Protein AF-A0A534MV25-F1 (afdb_monomer_lite)

Foldseek 3Di:
DDDDDDDDDPLVVLLVLLVVLLVVLVVLLVVLVVVVFDQPQLVVLSVQLVVCSVVSVSVSNNVSSVVSNVSSVVSVVVVD

Secondary structure (DSSP, 8-state):
---------HHHHHHHHHHHHHHHHHHHHHHHHHTT---HHHHHHHHHHHHHHHTT-HHHHHHHHHHHHHHHHHHHHTT-

pLDDT: mean 82.11, std 15.7, range [40.03, 95.44]

Radius of gyration: 16.5 Å; chains: 1; bounding box: 47×24×53 Å

Structure (mmCIF, N/CA/C/O backbone):
data_AF-A0A534MV25-F1
#
_entry.id   AF-A0A534MV25-F1
#
loop_
_atom_site.group_PDB
_atom_site.id
_atom_site.type_symbol
_atom_site.label_atom_id
_atom_site.label_alt_id
_atom_site.label_comp_id
_atom_site.label_asym_id
_atom_site.label_entity_id
_atom_site.label_seq_id
_atom_site.pdbx_PDB_ins_code
_atom_site.Cartn_x
_atom_site.Cartn_y
_atom_site.Cartn_z
_atom_site.occupancy
_atom_site.B_iso_or_equiv
_atom_site.auth_seq_id
_atom_site.auth_comp_id
_atom_site.auth_asym_id
_atom_site.auth_atom_id
_atom_site.pdbx_PDB_model_num
ATOM 1 N N . MET A 1 1 ? 24.539 18.453 -38.602 1.00 49.47 1 MET A N 1
ATOM 2 C CA . MET A 1 1 ? 24.478 17.296 -37.684 1.00 49.47 1 MET A CA 1
ATOM 3 C C . MET A 1 1 ? 23.008 16.952 -37.522 1.00 49.47 1 MET A C 1
ATOM 5 O O . MET A 1 1 ? 22.299 17.652 -36.814 1.00 49.47 1 MET A O 1
ATOM 9 N N . SER A 1 2 ? 22.531 16.007 -38.331 1.00 40.03 2 SER A N 1
ATOM 10 C CA . SER A 1 2 ? 21.119 15.623 -38.420 1.00 40.03 2 SER A CA 1
ATOM 11 C C . SER A 1 2 ? 20.676 14.891 -37.156 1.00 40.03 2 SER A C 1
ATOM 13 O O . SER A 1 2 ? 21.454 14.135 -36.579 1.00 40.03 2 SER A O 1
ATOM 15 N N . GLY A 1 3 ? 19.454 15.179 -36.713 1.00 62.72 3 GLY A N 1
ATOM 16 C CA . GLY A 1 3 ? 18.945 14.781 -35.409 1.00 62.72 3 GLY A CA 1
ATOM 17 C C . GLY A 1 3 ? 18.548 13.318 -35.258 1.00 62.72 3 GLY A C 1
ATOM 18 O O . GLY A 1 3 ? 18.361 12.596 -36.229 1.00 62.72 3 GLY A O 1
ATOM 19 N N . THR A 1 4 ? 18.322 12.957 -33.997 1.00 54.31 4 THR A N 1
ATOM 20 C CA . THR A 1 4 ? 17.422 11.886 -33.561 1.00 54.31 4 THR A CA 1
ATOM 21 C C . THR A 1 4 ? 16.850 12.274 -32.195 1.00 54.31 4 THR A C 1
ATOM 23 O O . THR A 1 4 ? 17.564 12.282 -31.197 1.00 54.31 4 THR A O 1
ATOM 26 N N . SER A 1 5 ? 15.576 12.673 -32.218 1.00 44.22 5 SER A N 1
ATOM 27 C CA . SER A 1 5 ? 14.495 12.333 -31.278 1.00 44.22 5 SER A CA 1
ATOM 28 C C . SER A 1 5 ? 14.893 12.120 -29.807 1.00 44.22 5 SER A C 1
ATOM 30 O O . SER A 1 5 ? 15.489 11.113 -29.463 1.00 44.22 5 SER A O 1
ATOM 32 N N . ALA A 1 6 ? 14.563 12.982 -28.844 1.00 53.44 6 ALA A N 1
ATOM 33 C CA . ALA A 1 6 ? 13.199 13.292 -28.409 1.00 53.44 6 ALA A CA 1
ATOM 34 C C . ALA A 1 6 ? 12.242 12.082 -28.369 1.00 53.44 6 ALA A C 1
ATOM 36 O O . ALA A 1 6 ? 11.119 12.214 -28.830 1.00 53.44 6 ALA A O 1
ATOM 37 N N . VAL A 1 7 ? 12.635 10.916 -27.836 1.00 53.75 7 VAL A N 1
ATOM 38 C CA . VAL A 1 7 ? 11.665 9.872 -27.443 1.00 53.75 7 VAL A CA 1
ATOM 39 C C . VAL A 1 7 ? 12.140 9.122 -26.189 1.00 53.75 7 VAL A C 1
ATOM 41 O O . VAL A 1 7 ? 13.228 8.561 -26.169 1.00 53.75 7 VAL A O 1
ATOM 44 N N . MET A 1 8 ? 11.236 9.069 -25.199 1.00 48.81 8 MET A N 1
ATOM 45 C CA . MET A 1 8 ? 11.107 8.080 -24.115 1.00 48.81 8 MET A CA 1
ATOM 46 C C . MET A 1 8 ? 11.652 8.439 -22.726 1.00 48.81 8 MET A C 1
ATOM 48 O O . MET A 1 8 ? 12.736 8.012 -22.370 1.00 48.81 8 MET A O 1
ATOM 52 N N . LEU A 1 9 ? 10.819 9.077 -21.891 1.00 46.09 9 LEU A N 1
ATOM 53 C CA . LEU A 1 9 ? 10.558 8.599 -20.518 1.00 46.09 9 LEU A CA 1
ATOM 54 C C . LEU A 1 9 ? 9.104 8.928 -20.075 1.00 46.09 9 LEU A C 1
ATOM 56 O O . LEU A 1 9 ? 8.901 9.741 -19.179 1.00 46.09 9 LEU A O 1
ATOM 60 N N . PRO A 1 10 ? 8.058 8.310 -20.664 1.00 52.88 10 PRO A N 1
ATOM 61 C CA . PRO A 1 10 ? 6.725 8.269 -20.042 1.00 52.88 10 PRO A CA 1
ATOM 62 C C . PRO A 1 10 ? 6.673 7.353 -18.796 1.00 52.88 10 PRO A C 1
ATOM 64 O O . PRO A 1 10 ? 5.722 7.401 -18.022 1.00 52.88 10 PRO A O 1
ATOM 67 N N . GLU A 1 11 ? 7.708 6.539 -18.569 1.00 52.62 11 GLU A N 1
ATOM 68 C CA . GLU A 1 11 ? 7.785 5.550 -17.483 1.00 52.62 11 GLU A CA 1
ATOM 69 C C . GLU A 1 11 ? 8.037 6.190 -16.106 1.00 52.62 11 GLU A C 1
ATOM 71 O O . GLU A 1 11 ? 7.466 5.760 -15.105 1.00 52.62 11 GLU A O 1
ATOM 76 N N . THR A 1 12 ? 8.853 7.249 -16.025 1.00 55.84 12 THR A N 1
ATOM 77 C CA . THR A 1 12 ? 9.212 7.886 -14.742 1.00 55.84 12 THR A CA 1
ATOM 78 C C . THR A 1 12 ? 8.018 8.565 -14.085 1.00 55.84 12 THR A C 1
ATOM 80 O O . THR A 1 12 ? 7.824 8.418 -12.879 1.00 55.84 12 THR A O 1
ATOM 83 N N . SER A 1 13 ? 7.166 9.219 -14.878 1.00 65.69 13 SER A N 1
ATOM 84 C CA . SER A 1 13 ? 5.938 9.843 -14.380 1.00 65.69 13 SER A CA 1
ATOM 85 C C . SER A 1 13 ? 4.986 8.804 -13.776 1.00 65.69 13 SER A C 1
ATOM 87 O O . SER A 1 13 ? 4.410 9.031 -12.710 1.00 65.69 13 SER A O 1
ATOM 89 N N . ASN A 1 14 ? 4.902 7.614 -14.382 1.00 75.12 14 ASN A N 1
ATOM 90 C CA . ASN A 1 14 ? 4.107 6.507 -13.852 1.00 75.12 14 ASN A CA 1
ATOM 91 C C . ASN A 1 14 ? 4.721 5.917 -12.572 1.00 75.12 14 ASN A C 1
ATOM 93 O O . ASN A 1 14 ? 3.990 5.635 -11.622 1.00 75.12 14 ASN A O 1
ATOM 97 N N . VAL A 1 15 ? 6.051 5.790 -12.497 1.00 85.75 15 VAL A N 1
ATOM 98 C CA . VAL A 1 15 ? 6.760 5.303 -11.298 1.00 85.75 15 VAL A CA 1
ATOM 99 C C . VAL A 1 15 ? 6.572 6.255 -10.116 1.00 85.75 15 VAL A C 1
ATOM 101 O O . VAL A 1 15 ? 6.267 5.816 -9.003 1.00 85.75 15 VAL A O 1
ATOM 104 N N . GLU A 1 16 ? 6.766 7.557 -10.330 1.00 86.81 16 GLU A N 1
ATOM 105 C CA . GLU A 1 16 ? 6.611 8.575 -9.287 1.00 86.81 16 GLU A CA 1
ATOM 106 C C . GLU A 1 16 ? 5.156 8.700 -8.838 1.00 86.81 16 GLU A C 1
ATOM 108 O O . GLU A 1 16 ? 4.885 8.749 -7.632 1.00 86.81 16 GLU A O 1
ATOM 113 N N . SER A 1 17 ? 4.216 8.645 -9.786 1.00 87.19 17 SER A N 1
ATOM 114 C CA . SER A 1 17 ? 2.781 8.612 -9.495 1.00 87.19 17 SER A CA 1
ATOM 115 C C . SER A 1 17 ? 2.419 7.387 -8.660 1.00 87.19 17 SER A C 1
ATOM 117 O O . SER A 1 17 ? 1.848 7.528 -7.579 1.00 87.19 17 SER A O 1
ATOM 119 N N . ALA A 1 18 ? 2.820 6.186 -9.086 1.00 89.56 18 ALA A N 1
ATOM 120 C CA . ALA A 1 18 ? 2.566 4.950 -8.349 1.00 89.56 18 ALA A CA 1
ATOM 121 C C . ALA A 1 18 ? 3.171 4.986 -6.943 1.00 89.56 18 ALA A C 1
ATOM 123 O O . ALA A 1 18 ? 2.526 4.598 -5.968 1.00 89.56 18 ALA A O 1
ATOM 124 N N . ARG A 1 19 ? 4.391 5.514 -6.800 1.00 90.62 19 ARG A N 1
ATOM 125 C CA . ARG A 1 19 ? 5.041 5.672 -5.495 1.00 90.62 19 ARG A CA 1
ATOM 126 C C . ARG A 1 19 ? 4.271 6.635 -4.591 1.00 90.62 19 ARG A C 1
ATOM 128 O O . ARG A 1 19 ? 4.120 6.352 -3.401 1.00 90.62 19 ARG A O 1
ATOM 135 N N . THR A 1 20 ? 3.796 7.750 -5.138 1.00 92.12 20 THR A N 1
ATOM 136 C CA . THR A 1 20 ? 3.012 8.755 -4.408 1.00 92.12 20 THR A CA 1
ATOM 137 C C . THR A 1 20 ? 1.687 8.169 -3.938 1.00 92.12 20 THR A C 1
ATOM 139 O O . THR A 1 20 ? 1.393 8.203 -2.742 1.00 92.12 20 THR A O 1
ATOM 142 N N . TRP A 1 21 ? 0.956 7.510 -4.838 1.00 91.44 21 TRP A N 1
ATOM 143 C CA . TRP A 1 21 ? -0.295 6.830 -4.518 1.00 91.44 21 TRP A CA 1
ATOM 144 C C . TRP A 1 21 ? -0.114 5.730 -3.469 1.00 91.44 21 TRP A C 1
ATOM 146 O O . TRP A 1 21 ? -0.881 5.670 -2.513 1.00 91.44 21 TRP A O 1
ATOM 156 N N . ILE A 1 22 ? 0.933 4.902 -3.567 1.00 93.06 22 ILE A N 1
ATOM 157 C CA . ILE A 1 22 ? 1.227 3.867 -2.561 1.00 93.06 22 ILE A CA 1
ATOM 158 C C . ILE A 1 22 ? 1.515 4.486 -1.187 1.00 93.06 22 ILE A C 1
ATOM 160 O O . ILE A 1 22 ? 1.067 3.946 -0.168 1.00 93.06 22 ILE A O 1
ATOM 164 N N . ARG A 1 23 ? 2.254 5.604 -1.122 1.00 93.88 23 ARG A N 1
ATOM 165 C CA . ARG A 1 23 ? 2.489 6.310 0.150 1.00 93.88 23 ARG A CA 1
ATOM 166 C C . ARG A 1 23 ? 1.187 6.852 0.725 1.00 93.88 23 ARG A C 1
ATOM 168 O O . ARG A 1 23 ? 0.918 6.613 1.899 1.00 93.88 23 ARG A O 1
ATOM 175 N N . GLN A 1 24 ? 0.377 7.514 -0.097 1.00 92.56 24 GLN A N 1
ATOM 176 C CA . GLN A 1 24 ? -0.912 8.064 0.316 1.00 92.56 24 GLN A CA 1
ATOM 177 C C . GLN A 1 24 ? -1.848 6.964 0.830 1.00 92.56 24 GLN A C 1
ATOM 179 O O . GLN A 1 24 ? -2.334 7.046 1.954 1.00 92.56 24 GLN A O 1
ATOM 184 N N . ALA A 1 25 ? -1.994 5.877 0.071 1.00 92.81 25 ALA A N 1
ATOM 185 C CA . ALA A 1 25 ? -2.734 4.681 0.462 1.00 92.81 25 ALA A CA 1
ATOM 186 C C . ALA A 1 25 ? -2.247 4.098 1.799 1.00 92.81 25 ALA A C 1
ATOM 188 O O . ALA A 1 25 ? -3.047 3.716 2.651 1.00 92.81 25 ALA A O 1
ATOM 189 N N . THR A 1 26 ? -0.928 4.055 2.010 1.00 93.69 26 THR A N 1
ATOM 190 C CA . THR A 1 26 ? -0.331 3.585 3.268 1.00 93.69 26 THR A CA 1
ATOM 191 C C . THR A 1 26 ? -0.678 4.505 4.443 1.00 93.69 26 THR A C 1
ATOM 193 O O . THR A 1 26 ? -0.951 4.003 5.534 1.00 93.69 26 THR A O 1
ATOM 196 N N . GLY A 1 27 ? -0.683 5.824 4.231 1.00 92.69 27 GLY A N 1
ATOM 197 C CA . GLY A 1 27 ? -1.095 6.813 5.230 1.00 92.69 27 GLY A CA 1
ATOM 198 C C . GLY A 1 27 ? -2.569 6.667 5.603 1.00 92.69 27 GLY A C 1
ATOM 199 O O . GLY A 1 27 ? -2.883 6.426 6.768 1.00 92.69 27 GLY A O 1
ATOM 200 N N . SER A 1 28 ? -3.460 6.676 4.606 1.00 90.56 28 SER A N 1
ATOM 201 C CA . SER A 1 28 ? -4.905 6.510 4.819 1.00 90.56 28 SER A CA 1
ATOM 202 C C . SER A 1 28 ? -5.243 5.194 5.521 1.00 90.56 28 SER A C 1
ATOM 204 O O . SER A 1 28 ? -6.106 5.162 6.396 1.00 90.56 28 SER A O 1
ATOM 206 N N . LEU A 1 29 ? -4.533 4.109 5.193 1.00 91.44 29 LEU A N 1
ATOM 207 C CA . LEU A 1 29 ? -4.719 2.819 5.852 1.00 91.44 29 LEU A CA 1
ATOM 208 C C . LEU A 1 29 ? -4.286 2.852 7.319 1.00 91.44 29 LEU A C 1
ATOM 210 O O . LEU A 1 29 ? -4.976 2.283 8.165 1.00 91.44 29 LEU A O 1
ATOM 214 N N . GLN A 1 30 ? -3.159 3.496 7.636 1.00 91.69 30 GLN A N 1
ATOM 215 C CA . GLN A 1 30 ? -2.712 3.651 9.022 1.00 91.69 30 GLN A CA 1
ATOM 216 C C . GLN A 1 30 ? -3.696 4.485 9.840 1.00 91.69 30 GLN A C 1
ATOM 218 O O . GLN A 1 30 ? -4.055 4.072 10.941 1.00 91.69 30 GLN A O 1
ATOM 223 N N . GLU A 1 31 ? -4.186 5.596 9.290 1.00 89.38 31 GLU A N 1
ATOM 224 C CA . GLU A 1 31 ? -5.216 6.407 9.941 1.00 89.38 31 GLU A CA 1
ATOM 225 C C . GLU A 1 31 ? -6.506 5.615 10.164 1.00 89.38 31 GLU A C 1
ATOM 227 O O . GLU A 1 31 ? -7.050 5.606 11.268 1.00 89.38 31 GLU A O 1
ATOM 232 N N . ALA A 1 32 ? -6.983 4.899 9.143 1.00 88.31 32 ALA A N 1
ATOM 233 C CA . ALA A 1 32 ? -8.181 4.080 9.257 1.00 88.31 32 ALA A CA 1
ATOM 234 C C . ALA A 1 32 ? -8.009 2.976 10.314 1.00 88.31 32 ALA A C 1
ATOM 236 O O . ALA A 1 32 ? -8.902 2.754 11.134 1.00 88.31 32 ALA A O 1
ATOM 237 N N . LYS A 1 33 ? -6.830 2.344 10.365 1.00 87.88 33 LYS A N 1
ATOM 238 C CA . LYS A 1 33 ? -6.485 1.353 11.390 1.00 87.88 33 LYS A CA 1
ATOM 239 C C . LYS A 1 33 ? -6.456 1.971 12.791 1.00 87.88 33 LYS A C 1
ATOM 241 O O . LYS A 1 33 ? -6.997 1.372 13.714 1.00 87.88 33 LYS A O 1
ATOM 246 N N . ALA A 1 34 ? -5.871 3.159 12.948 1.00 88.56 34 ALA A N 1
ATOM 247 C CA . ALA A 1 34 ? -5.827 3.881 14.221 1.00 88.56 34 ALA A CA 1
ATOM 248 C C . ALA A 1 34 ? -7.232 4.260 14.718 1.00 88.56 34 ALA A C 1
ATOM 250 O O . ALA A 1 34 ? -7.500 4.229 15.914 1.00 88.56 34 ALA A O 1
ATOM 251 N N . ARG A 1 35 ? -8.161 4.535 13.795 1.00 85.44 35 ARG A N 1
ATOM 252 C CA . ARG A 1 35 ? -9.580 4.781 14.097 1.00 85.44 35 ARG A CA 1
ATOM 253 C C . ARG A 1 35 ? -10.376 3.500 14.388 1.00 85.44 35 ARG A C 1
ATOM 255 O O . ARG A 1 35 ? -11.579 3.594 14.630 1.00 85.44 35 ARG A O 1
ATOM 262 N N . GLY A 1 36 ? -9.756 2.318 14.325 1.00 85.50 36 GLY A N 1
ATOM 263 C CA . GLY A 1 36 ? -10.420 1.025 14.515 1.00 85.50 36 GLY A CA 1
ATOM 264 C C . GLY A 1 36 ? -11.332 0.611 13.354 1.00 85.50 36 GLY A C 1
ATOM 265 O O . GLY A 1 36 ? -12.248 -0.181 13.551 1.00 85.50 36 GLY A O 1
ATOM 266 N N . LEU A 1 37 ? -11.133 1.165 12.151 1.00 85.75 37 LEU A N 1
ATOM 267 C CA . LEU A 1 37 ? -11.901 0.779 10.964 1.00 85.75 37 LEU A CA 1
ATOM 268 C C . LEU A 1 37 ? -11.454 -0.581 10.423 1.00 85.75 37 LEU A C 1
ATOM 270 O O . LEU A 1 37 ? -10.293 -0.981 10.554 1.00 85.75 37 LEU A O 1
ATOM 274 N N . ASN A 1 38 ? -12.373 -1.276 9.750 1.00 84.94 38 ASN A N 1
ATOM 275 C CA . ASN A 1 38 ? -12.051 -2.527 9.080 1.00 84.94 38 ASN A CA 1
ATOM 276 C C . ASN A 1 38 ? -11.210 -2.269 7.819 1.00 84.94 38 ASN A C 1
ATOM 278 O O . ASN A 1 38 ? -11.726 -2.025 6.732 1.00 84.94 38 ASN A O 1
ATOM 282 N N . VAL A 1 39 ? -9.891 -2.351 7.980 1.00 87.06 39 VAL A N 1
ATOM 283 C CA . VAL A 1 39 ? -8.909 -2.135 6.909 1.00 87.06 39 VAL A CA 1
ATOM 284 C C . VAL A 1 39 ? -8.440 -3.428 6.234 1.00 87.06 39 VAL A C 1
ATOM 286 O O . VAL A 1 39 ? -7.453 -3.396 5.502 1.00 87.06 39 VAL A O 1
ATOM 289 N N . HIS A 1 40 ? -9.088 -4.579 6.461 1.00 89.38 40 HIS A N 1
ATOM 290 C CA . HIS A 1 40 ? -8.628 -5.853 5.880 1.00 89.38 40 HIS A CA 1
ATOM 291 C C . HIS A 1 40 ? -8.585 -5.813 4.349 1.00 89.38 40 HIS A C 1
ATOM 293 O O . HIS A 1 40 ? -7.560 -6.147 3.751 1.00 89.38 40 HIS A O 1
ATOM 299 N N . VAL A 1 41 ? -9.664 -5.334 3.726 1.00 87.50 41 VAL A N 1
ATOM 300 C CA . VAL A 1 41 ? -9.771 -5.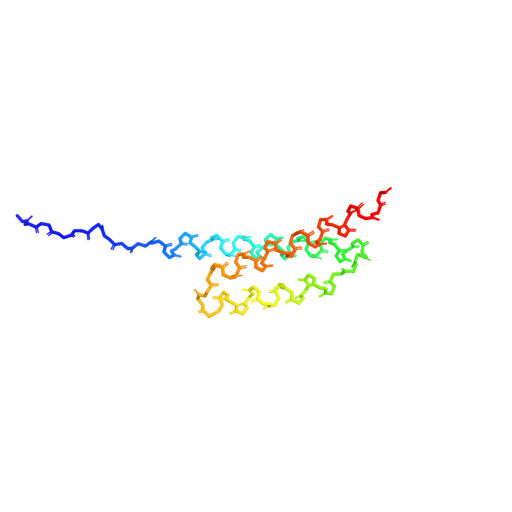217 2.263 1.00 87.50 41 VAL A CA 1
ATOM 301 C C . VAL A 1 41 ?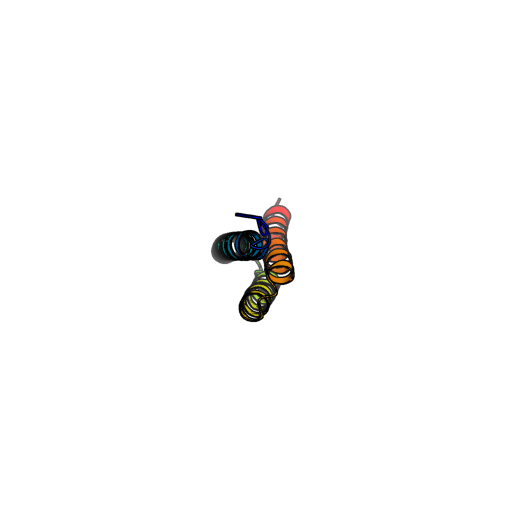 -8.746 -4.211 1.729 1.00 87.50 41 VAL A C 1
ATOM 303 O O . VAL A 1 41 ? -8.001 -4.507 0.796 1.00 87.50 41 VAL A O 1
ATOM 306 N N . ALA A 1 42 ? -8.618 -3.061 2.396 1.00 90.75 42 ALA A N 1
ATOM 307 C CA . ALA A 1 42 ? -7.636 -2.031 2.065 1.00 90.75 42 ALA A CA 1
ATOM 308 C C . ALA A 1 42 ? -6.187 -2.556 2.170 1.00 90.75 42 ALA A C 1
ATOM 310 O O . ALA A 1 42 ? -5.335 -2.261 1.335 1.00 90.75 42 ALA A O 1
ATOM 311 N N . LYS A 1 43 ? -5.884 -3.404 3.157 1.00 91.75 43 LYS A N 1
ATOM 312 C CA . LYS A 1 43 ? -4.550 -3.997 3.335 1.00 91.75 43 LYS A CA 1
ATOM 313 C C . LYS A 1 43 ? -4.217 -5.015 2.243 1.00 91.75 43 LYS A C 1
ATOM 315 O O . LYS A 1 43 ? -3.068 -5.069 1.788 1.00 91.75 43 LYS A O 1
ATOM 320 N N . ALA A 1 44 ? -5.202 -5.802 1.813 1.00 93.56 44 ALA A N 1
ATOM 321 C CA . ALA A 1 44 ? -5.047 -6.724 0.691 1.00 93.56 44 ALA A CA 1
ATOM 322 C C . ALA A 1 44 ? -4.759 -5.958 -0.613 1.00 93.56 44 ALA A C 1
ATOM 324 O O . ALA A 1 44 ? -3.772 -6.258 -1.288 1.00 93.56 44 ALA A O 1
ATOM 325 N N . ALA A 1 45 ? -5.528 -4.901 -0.894 1.00 92.62 45 ALA A N 1
ATOM 326 C CA . ALA A 1 45 ? -5.314 -4.033 -2.052 1.00 92.62 45 ALA A CA 1
ATOM 327 C C . ALA A 1 45 ? -3.936 -3.343 -2.020 1.00 92.62 45 ALA A C 1
ATOM 329 O O . ALA A 1 45 ? -3.213 -3.361 -3.013 1.00 92.62 45 ALA A O 1
ATOM 330 N N . LEU A 1 46 ? -3.482 -2.845 -0.861 1.00 93.62 46 LEU A N 1
ATOM 331 C CA . LEU A 1 46 ? -2.139 -2.256 -0.733 1.00 93.62 46 LEU A CA 1
ATOM 332 C C . LEU A 1 46 ? -1.023 -3.273 -1.019 1.00 93.62 46 LEU A C 1
ATOM 334 O O . LEU A 1 46 ? 0.031 -2.931 -1.560 1.00 93.62 46 LEU A O 1
ATOM 338 N N . THR A 1 47 ? -1.241 -4.536 -0.653 1.00 95.19 47 THR A N 1
ATOM 339 C CA . THR A 1 47 ? -0.303 -5.621 -0.966 1.00 95.19 47 THR A CA 1
ATOM 340 C C . THR A 1 47 ? -0.241 -5.872 -2.472 1.00 95.19 47 THR A C 1
ATOM 342 O O . THR A 1 47 ? 0.855 -6.041 -3.010 1.00 95.19 47 THR A O 1
ATOM 345 N N . GLN A 1 48 ? -1.386 -5.847 -3.160 1.00 94.12 48 GLN A N 1
ATOM 346 C CA . GLN A 1 48 ? -1.448 -5.951 -4.620 1.00 94.12 48 GLN A CA 1
ATOM 347 C C . GLN A 1 48 ? -0.779 -4.752 -5.304 1.00 94.12 48 GLN A C 1
ATOM 349 O O . GLN A 1 48 ? 0.053 -4.964 -6.183 1.00 94.12 48 GLN A O 1
ATOM 354 N N . ALA A 1 49 ? -1.002 -3.526 -4.817 1.00 93.19 49 ALA A N 1
ATOM 355 C CA . ALA A 1 49 ? -0.335 -2.321 -5.319 1.00 93.19 49 ALA A CA 1
ATOM 356 C C . ALA A 1 49 ? 1.197 -2.443 -5.267 1.00 93.19 49 ALA A C 1
ATOM 358 O O . ALA A 1 49 ? 1.896 -2.164 -6.24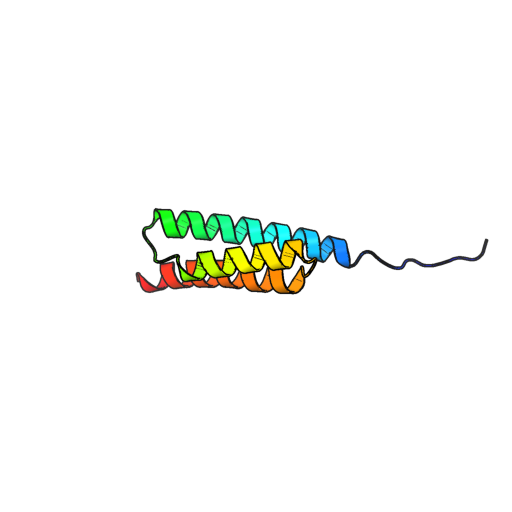0 1.00 93.19 49 ALA A O 1
ATOM 359 N N . LYS A 1 50 ? 1.737 -2.932 -4.141 1.00 93.12 50 LYS A N 1
ATOM 360 C CA . LYS A 1 50 ? 3.183 -3.159 -3.978 1.00 93.12 50 LYS A CA 1
ATOM 361 C C . LYS A 1 50 ? 3.713 -4.270 -4.884 1.00 93.12 50 LYS A C 1
ATOM 363 O O . LYS A 1 50 ? 4.848 -4.170 -5.344 1.00 93.12 50 LYS A O 1
ATOM 368 N N . LYS A 1 51 ? 2.934 -5.332 -5.122 1.00 95.44 51 LYS A N 1
ATOM 369 C CA . LYS A 1 51 ? 3.306 -6.398 -6.067 1.00 95.44 51 LYS A CA 1
ATOM 370 C C . LYS A 1 51 ? 3.352 -5.873 -7.502 1.00 95.44 51 LYS A C 1
ATOM 372 O O . LYS A 1 51 ? 4.354 -6.100 -8.168 1.00 95.44 51 LYS A O 1
ATOM 377 N N . ALA A 1 52 ? 2.336 -5.127 -7.928 1.00 92.38 52 ALA A N 1
ATOM 378 C CA . ALA A 1 52 ? 2.288 -4.495 -9.245 1.00 92.38 52 ALA A CA 1
ATOM 379 C C . ALA A 1 52 ? 3.464 -3.526 -9.449 1.00 92.38 52 ALA A C 1
ATOM 381 O O . ALA A 1 52 ? 4.182 -3.622 -10.438 1.00 92.38 52 ALA A O 1
ATOM 382 N N . PHE A 1 53 ? 3.773 -2.703 -8.439 1.00 90.88 53 PHE A N 1
ATOM 383 C CA . PHE A 1 53 ? 4.932 -1.806 -8.471 1.00 90.88 53 PHE A CA 1
ATOM 384 C C . PHE A 1 53 ? 6.264 -2.556 -8.636 1.00 90.88 53 PHE A C 1
ATOM 386 O O . PHE A 1 53 ? 7.141 -2.109 -9.370 1.00 90.88 53 PHE A O 1
ATOM 393 N N . LYS A 1 54 ? 6.424 -3.710 -7.970 1.00 91.81 54 LYS A N 1
ATOM 394 C CA . LYS A 1 54 ? 7.604 -4.577 -8.137 1.00 91.81 54 LYS A CA 1
ATOM 395 C C . LYS A 1 54 ? 7.666 -5.242 -9.512 1.00 91.81 54 LYS A C 1
ATOM 397 O O . LYS A 1 54 ? 8.760 -5.504 -9.989 1.00 91.81 54 LYS A O 1
ATOM 402 N N . ALA A 1 55 ? 6.516 -5.507 -10.124 1.00 92.94 55 ALA A N 1
ATOM 403 C CA . ALA A 1 55 ? 6.406 -6.049 -11.474 1.00 92.94 55 ALA A CA 1
ATOM 404 C C . ALA A 1 55 ? 6.559 -4.976 -12.572 1.00 92.94 55 ALA A C 1
ATOM 406 O O . ALA A 1 55 ? 6.335 -5.284 -13.735 1.00 92.94 55 ALA A O 1
ATOM 407 N N . ALA A 1 56 ? 6.906 -3.732 -12.207 1.00 89.75 56 ALA A N 1
ATOM 408 C CA . ALA A 1 56 ? 6.912 -2.559 -13.086 1.00 89.75 56 ALA A CA 1
ATOM 409 C C . ALA A 1 56 ? 5.543 -2.222 -13.716 1.00 89.75 56 ALA A C 1
ATOM 411 O O . ALA A 1 56 ? 5.448 -1.367 -14.591 1.00 89.75 56 ALA A O 1
ATOM 412 N N . ASP A 1 57 ? 4.455 -2.818 -13.219 1.00 92.75 57 ASP A N 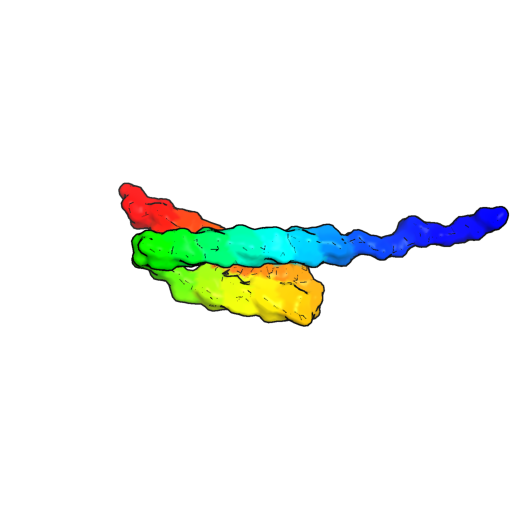1
ATOM 413 C CA . ASP A 1 57 ? 3.092 -2.454 -13.597 1.00 92.75 57 ASP A CA 1
ATOM 414 C C . ASP A 1 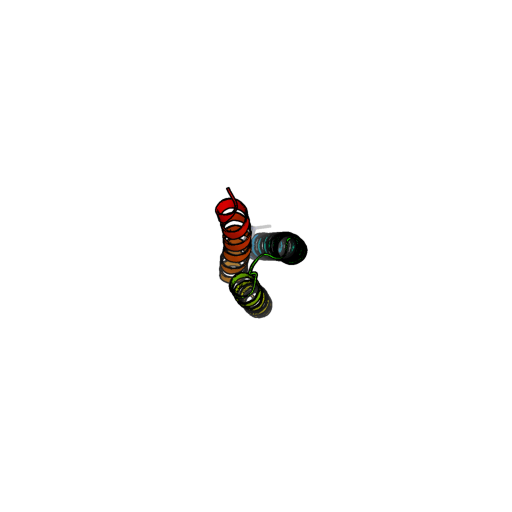57 ? 2.620 -1.275 -12.738 1.00 92.75 57 ASP A C 1
ATOM 416 O O . ASP A 1 57 ? 1.888 -1.400 -11.748 1.00 92.75 57 ASP A O 1
ATOM 420 N N . TYR A 1 58 ? 3.119 -0.092 -13.091 1.00 89.19 58 TYR A N 1
ATOM 421 C CA . TYR A 1 58 ? 2.836 1.141 -12.363 1.00 89.19 58 TYR A CA 1
ATOM 422 C C . TYR A 1 58 ? 1.373 1.570 -12.487 1.00 89.19 58 TYR A C 1
ATOM 424 O O . TYR A 1 58 ? 0.831 2.167 -11.557 1.00 89.19 58 TYR A O 1
ATOM 432 N N . ARG A 1 59 ? 0.710 1.226 -13.597 1.00 89.12 59 ARG A N 1
ATOM 433 C CA . ARG A 1 59 ? -0.705 1.540 -13.807 1.00 89.12 59 ARG A CA 1
ATOM 434 C C . ARG A 1 59 ? -1.576 0.738 -12.847 1.00 89.12 59 ARG A C 1
ATOM 436 O O . ARG A 1 59 ? -2.366 1.334 -12.117 1.00 89.12 59 ARG A O 1
ATOM 443 N N . ALA A 1 60 ? -1.377 -0.579 -12.770 1.00 90.31 60 ALA A N 1
ATOM 444 C CA . ALA A 1 60 ? -2.083 -1.400 -11.793 1.00 90.31 60 ALA A CA 1
ATOM 445 C C . ALA A 1 60 ? -1.728 -0.994 -10.353 1.00 90.31 60 ALA A C 1
ATOM 447 O O . ALA A 1 60 ? -2.597 -0.970 -9.483 1.00 90.31 60 ALA A O 1
ATOM 448 N N . ALA A 1 61 ? -0.474 -0.608 -10.087 1.00 92.62 61 ALA A N 1
ATOM 449 C CA . ALA A 1 61 ? -0.068 -0.117 -8.771 1.00 92.62 61 ALA A CA 1
ATOM 450 C C . ALA A 1 61 ? -0.845 1.137 -8.330 1.00 92.62 61 ALA A C 1
ATOM 452 O O . ALA A 1 61 ? -1.262 1.208 -7.171 1.00 92.62 61 ALA A O 1
ATOM 453 N N . VAL A 1 62 ? -1.058 2.097 -9.240 1.00 92.69 62 VAL A N 1
ATOM 454 C CA . VAL A 1 62 ? -1.885 3.291 -8.992 1.00 92.69 62 VAL A CA 1
ATOM 455 C C . VAL A 1 62 ? -3.338 2.903 -8.740 1.00 92.69 62 VAL A C 1
ATOM 457 O O . VAL A 1 62 ? -3.905 3.347 -7.746 1.00 92.69 62 VAL A O 1
ATOM 460 N N . GLU A 1 63 ? -3.920 2.043 -9.578 1.00 93.06 63 GLU A N 1
ATOM 461 C CA . GLU A 1 63 ? -5.316 1.603 -9.444 1.00 93.06 63 GLU A CA 1
ATOM 462 C C . GLU A 1 63 ? -5.568 0.938 -8.085 1.00 93.06 63 GLU A C 1
ATOM 464 O O . GLU A 1 63 ? -6.457 1.350 -7.334 1.00 93.06 63 GLU A O 1
ATOM 469 N N . PHE A 1 64 ? -4.722 -0.026 -7.709 1.00 94.00 64 PHE A N 1
ATOM 470 C CA . PHE A 1 64 ? -4.823 -0.688 -6.411 1.00 94.00 64 PHE A CA 1
ATOM 471 C C . PHE A 1 64 ? -4.634 0.295 -5.252 1.00 94.00 64 PHE A C 1
ATOM 473 O O . PHE A 1 64 ? -5.353 0.219 -4.259 1.00 94.00 64 PHE A O 1
ATOM 480 N N . ALA A 1 65 ? -3.686 1.231 -5.349 1.00 93.06 65 ALA A N 1
ATOM 481 C CA . ALA A 1 65 ? -3.469 2.233 -4.309 1.00 93.06 65 ALA A CA 1
ATOM 482 C C . ALA A 1 65 ? -4.650 3.213 -4.182 1.00 93.06 65 ALA A C 1
ATOM 484 O O . ALA A 1 65 ? -5.048 3.551 -3.067 1.00 93.06 65 ALA A O 1
ATOM 485 N N . ASN A 1 66 ? -5.265 3.615 -5.293 1.00 92.44 66 ASN A N 1
ATOM 486 C CA . ASN A 1 66 ? -6.479 4.426 -5.290 1.00 92.44 66 ASN A CA 1
ATOM 487 C C . ASN A 1 66 ? -7.643 3.675 -4.618 1.00 92.44 66 ASN A C 1
ATOM 489 O O . ASN A 1 66 ? -8.317 4.227 -3.746 1.00 92.44 66 ASN A O 1
ATOM 493 N N . GLN A 1 67 ? -7.809 2.376 -4.902 1.00 92.25 67 GLN A N 1
ATOM 494 C CA . GLN A 1 67 ? -8.802 1.542 -4.212 1.00 92.25 67 GLN A CA 1
ATOM 495 C C . GLN A 1 67 ? -8.606 1.537 -2.690 1.00 92.25 67 GLN A C 1
ATOM 497 O O . GLN A 1 67 ? -9.585 1.610 -1.952 1.00 92.25 67 GLN A O 1
ATOM 502 N N . VAL A 1 68 ? -7.365 1.508 -2.191 1.00 93.12 68 VAL A N 1
ATOM 503 C CA . VAL A 1 68 ? -7.090 1.612 -0.744 1.00 93.12 68 VAL A CA 1
ATOM 504 C C . VAL A 1 68 ? -7.622 2.922 -0.173 1.00 93.12 68 VAL A C 1
ATOM 506 O O . VAL A 1 68 ? -8.276 2.906 0.870 1.00 93.12 68 VAL A O 1
ATOM 509 N N . VAL A 1 69 ? -7.359 4.046 -0.846 1.00 90.00 69 VAL A N 1
ATOM 510 C CA . VAL A 1 69 ? -7.824 5.373 -0.412 1.00 90.00 69 VAL A CA 1
ATOM 511 C C . VAL A 1 69 ? -9.353 5.419 -0.392 1.00 90.00 6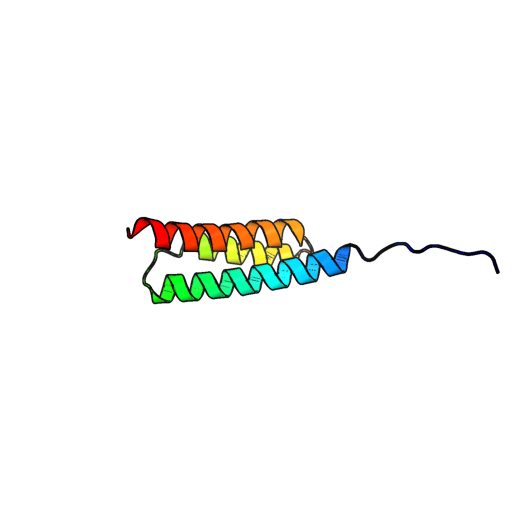9 VAL A C 1
ATOM 513 O O . VAL A 1 69 ? -9.930 5.834 0.611 1.00 90.00 69 VAL A O 1
ATOM 516 N N . GLN A 1 70 ? -10.012 4.907 -1.434 1.00 89.44 70 GLN A N 1
ATOM 517 C CA . GLN A 1 70 ? -11.475 4.815 -1.518 1.00 89.44 70 GLN A CA 1
ATOM 518 C C . GLN A 1 70 ? -12.072 3.921 -0.421 1.00 89.44 70 GLN A C 1
ATOM 520 O O . GLN A 1 70 ? -13.068 4.279 0.208 1.00 89.44 70 GLN A O 1
ATOM 525 N N . LEU A 1 71 ? -11.449 2.777 -0.129 1.00 88.00 71 LEU A N 1
ATOM 526 C CA . LEU A 1 71 ? -11.873 1.880 0.951 1.00 88.00 71 LEU A CA 1
ATOM 527 C C . LEU A 1 71 ? -11.718 2.537 2.330 1.00 88.00 71 LEU A C 1
ATOM 529 O O . LEU A 1 71 ? -12.591 2.406 3.183 1.00 88.00 71 LEU A O 1
ATOM 533 N N . CYS A 1 72 ? -10.637 3.287 2.553 1.00 86.88 72 CYS A N 1
ATOM 534 C CA . CYS A 1 72 ? -10.439 4.020 3.805 1.00 86.88 72 CYS A CA 1
ATOM 535 C C . CYS A 1 72 ? -11.421 5.198 3.941 1.00 86.88 72 CYS A C 1
ATOM 537 O O . CYS A 1 72 ? -11.954 5.440 5.028 1.00 86.88 72 CYS A O 1
ATOM 539 N N . ALA A 1 73 ? -11.694 5.906 2.842 1.00 85.38 73 ALA A N 1
ATOM 540 C CA . ALA A 1 73 ? -12.656 7.003 2.798 1.00 85.38 73 ALA A CA 1
ATOM 541 C C . ALA A 1 73 ? -14.092 6.508 3.033 1.00 85.38 73 ALA A C 1
ATOM 543 O O . ALA A 1 73 ? -14.786 7.035 3.900 1.00 85.38 73 ALA A O 1
ATOM 544 N N . SER A 1 74 ? -14.514 5.449 2.340 1.00 83.12 74 SER A N 1
ATOM 545 C CA . SER A 1 74 ? -15.837 4.831 2.519 1.00 83.12 74 SER A CA 1
ATOM 546 C C . SER A 1 74 ? -16.030 4.270 3.928 1.00 83.12 74 SER A C 1
ATOM 548 O O . SER A 1 74 ? -17.057 4.534 4.551 1.00 83.12 74 SER A O 1
ATOM 550 N N . ALA A 1 75 ? -15.020 3.600 4.491 1.00 77.94 75 ALA A N 1
ATOM 551 C CA . ALA A 1 75 ? -15.060 3.140 5.879 1.00 77.94 75 ALA A CA 1
ATOM 552 C C . ALA A 1 75 ? -15.200 4.301 6.884 1.00 77.94 75 ALA A C 1
ATOM 554 O O . ALA A 1 75 ? -15.797 4.136 7.945 1.00 77.94 75 ALA A O 1
ATOM 555 N N . THR A 1 76 ? -14.673 5.483 6.552 1.00 71.44 76 THR A N 1
ATOM 556 C CA . THR A 1 76 ? -14.830 6.694 7.371 1.00 71.44 76 THR A CA 1
ATOM 557 C C . THR A 1 76 ? -16.227 7.306 7.228 1.00 71.44 76 THR A C 1
ATOM 559 O O . THR A 1 76 ? -16.792 7.761 8.220 1.00 71.44 76 THR A O 1
ATOM 562 N N . LEU A 1 77 ? -16.794 7.307 6.017 1.00 67.12 77 LEU A N 1
ATOM 563 C CA . LEU A 1 77 ? -18.118 7.869 5.725 1.00 67.12 77 LEU A CA 1
ATOM 564 C C . LEU A 1 77 ? -19.271 7.022 6.273 1.00 67.12 77 LEU A C 1
ATOM 566 O O . LEU A 1 77 ? -20.269 7.590 6.693 1.00 67.12 77 LEU A O 1
ATOM 570 N N . ALA A 1 78 ? -19.115 5.698 6.355 1.00 59.88 78 ALA A N 1
ATOM 571 C CA . ALA A 1 78 ? -20.121 4.786 6.915 1.00 59.88 78 ALA A CA 1
ATOM 572 C C . ALA A 1 78 ? -20.393 4.982 8.424 1.00 59.88 78 ALA A C 1
ATOM 574 O O . ALA A 1 78 ? -21.219 4.281 8.999 1.00 59.88 78 ALA A O 1
ATOM 575 N N . ARG A 1 79 ? -19.668 5.897 9.082 1.00 53.91 79 ARG A N 1
ATOM 576 C CA . ARG A 1 79 ? -19.800 6.214 10.510 1.00 53.91 79 ARG A CA 1
ATOM 577 C C . ARG A 1 79 ? -20.628 7.485 10.788 1.00 53.91 79 ARG A C 1
ATOM 579 O O . ARG A 1 79 ? -20.662 7.910 11.942 1.00 53.91 79 ARG A O 1
ATOM 586 N N . ARG A 1 80 ? -21.217 8.107 9.757 1.00 49.22 80 ARG A N 1
ATOM 587 C CA . ARG A 1 80 ? -22.151 9.246 9.855 1.00 49.22 80 ARG A CA 1
ATOM 588 C C . ARG A 1 80 ? -23.586 8.775 9.696 1.00 49.22 80 ARG A C 1
ATOM 590 O O . ARG A 1 80 ? -24.437 9.363 10.390 1.00 49.22 80 ARG A O 1
#

Sequence (80 aa):
MSGTSAVMLPETSNVESARTWIRQATGSLQEAKARGLNVHVAKAALTQAKKAFKAADYRAAVEFANQVVQLCASATLARR